Protein AF-A0A535DWA0-F1 (afdb_monomer)

Radius of gyration: 13.92 Å; Cα contacts (8 Å, |Δi|>4): 308; chains: 1; bounding box: 31×26×34 Å

Secondary structure (DSSP, 8-state):
-EEEEEESS-HHHHHHHHH-HHHHTTTS-SEEEE--STT-EEEEE--TTT-EEEEEEEEEETTTEEEEEE-BTT-SSS-TTSEEEEEEEEEETTEEEEEEEEES--GGGHHHHHHHHHHHHHHHHHHHTTS----

Solvent-accessible surface area (backbone atoms only — not comparable to full-atom values): 6802 Å² total; per-residue (Å²): 93,76,49,76,50,78,30,77,26,43,32,61,56,52,39,42,38,75,42,37,36,81,47,24,35,64,40,53,45,71,45,49,51,53,38,78,38,64,75,21,50,34,36,38,32,57,45,92,91,72,42,39,36,33,29,32,23,62,43,62,42,89,46,36,36,44,27,29,31,29,22,35,66,90,37,91,81,45,33,53,55,59,22,36,40,40,37,40,39,40,82,45,92,76,13,17,38,39,39,39,36,44,44,68,67,52,77,94,48,48,64,64,52,49,54,51,47,55,56,38,51,53,12,41,41,27,43,53,58,74,43,73,36,74,134

Sequence (135 aa):
MEKVITIAARPETVFRLLTDPSEYVRWKGKIAQLEPRPGGAFHVDFDDDKGSVDGRFVEVIPSRRVVFTWGWKGSPVVPPGTSTVEIDLEPDGQGTRLRLVHRGLPEGALASHTEGWDYFLSRLTNVAEGRDAGL

Structure (mmCIF, N/CA/C/O backbone):
data_AF-A0A535DWA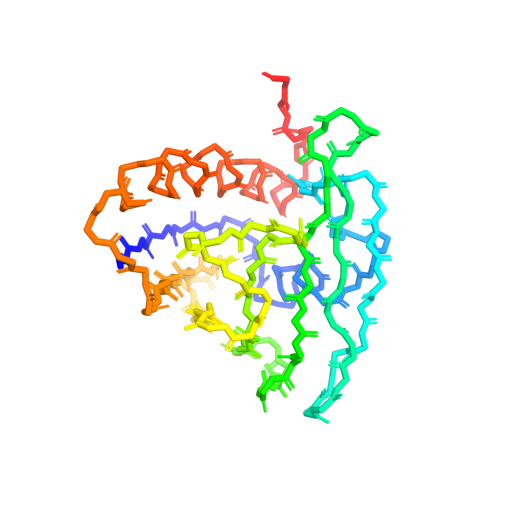0-F1
#
_entry.id   AF-A0A535DWA0-F1
#
loop_
_atom_site.group_PDB
_atom_site.id
_atom_site.type_symbol
_atom_site.label_atom_id
_atom_site.label_alt_id
_atom_site.label_comp_id
_atom_site.label_asym_id
_atom_site.label_entity_id
_atom_site.label_seq_id
_atom_site.pdbx_PDB_ins_code
_atom_site.Cartn_x
_atom_site.Cartn_y
_atom_site.Cartn_z
_atom_site.occupancy
_atom_site.B_iso_or_equiv
_atom_site.auth_seq_id
_atom_site.auth_comp_id
_atom_site.auth_asym_id
_atom_site.auth_atom_id
_atom_site.pdbx_PDB_model_num
ATOM 1 N N . MET A 1 1 ? 5.345 -12.829 -3.353 1.00 95.19 1 MET A N 1
ATOM 2 C CA . MET A 1 1 ? 5.590 -13.002 -1.904 1.00 95.19 1 MET A CA 1
ATOM 3 C C . MET A 1 1 ? 4.316 -12.687 -1.131 1.00 95.19 1 MET A C 1
ATOM 5 O O . MET A 1 1 ? 3.444 -12.032 -1.697 1.00 95.19 1 MET A O 1
ATOM 9 N N . GLU A 1 2 ? 4.187 -13.183 0.101 1.00 97.50 2 GLU A N 1
ATOM 10 C CA . GLU A 1 2 ? 2.995 -13.017 0.947 1.00 97.50 2 GLU A CA 1
ATOM 11 C C . GLU A 1 2 ? 3.389 -12.677 2.392 1.00 97.50 2 GLU A C 1
ATOM 13 O O . GLU A 1 2 ? 4.413 -13.155 2.885 1.00 97.50 2 GLU A O 1
ATOM 18 N N . LYS A 1 3 ? 2.576 -11.846 3.054 1.00 98.25 3 LYS A N 1
ATOM 19 C CA . LYS A 1 3 ? 2.680 -11.485 4.473 1.00 98.25 3 LYS A CA 1
ATOM 20 C C . LYS A 1 3 ? 1.291 -11.472 5.107 1.00 98.25 3 LYS A C 1
ATOM 22 O O . LYS A 1 3 ? 0.325 -11.039 4.484 1.00 98.25 3 LYS A O 1
ATOM 27 N N . VAL A 1 4 ? 1.208 -11.909 6.359 1.00 98.44 4 VAL A N 1
ATOM 28 C CA . VAL A 1 4 ? -0.005 -11.849 7.182 1.00 98.44 4 VAL A CA 1
ATOM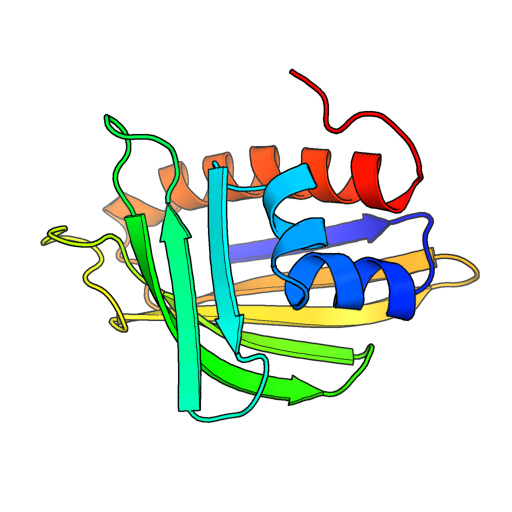 29 C C . VAL A 1 4 ? 0.368 -11.224 8.517 1.00 98.44 4 VAL A C 1
ATOM 31 O O . VAL A 1 4 ? 1.320 -11.679 9.149 1.00 98.44 4 VAL A O 1
ATOM 34 N N . ILE A 1 5 ? -0.378 -10.207 8.940 1.00 98.50 5 ILE A N 1
ATOM 35 C CA . ILE A 1 5 ? -0.226 -9.558 10.246 1.00 98.50 5 ILE A CA 1
ATOM 36 C C . ILE A 1 5 ? -1.596 -9.340 10.895 1.00 98.50 5 ILE A C 1
ATOM 38 O O . ILE A 1 5 ? -2.612 -9.252 10.203 1.00 98.50 5 ILE A O 1
ATOM 42 N N . THR A 1 6 ? -1.611 -9.214 12.218 1.00 98.31 6 THR A N 1
ATOM 43 C CA . THR A 1 6 ? -2.783 -8.773 12.982 1.00 98.31 6 THR A CA 1
ATOM 44 C C . THR A 1 6 ? -2.515 -7.373 13.512 1.00 98.31 6 THR A C 1
ATOM 46 O O . THR A 1 6 ? -1.431 -7.102 14.021 1.00 98.31 6 THR A O 1
ATOM 49 N N . ILE A 1 7 ? -3.501 -6.491 13.379 1.00 98.44 7 ILE A N 1
ATOM 50 C CA . ILE A 1 7 ? -3.437 -5.090 13.794 1.00 98.44 7 ILE A CA 1
ATOM 51 C C . ILE A 1 7 ? -4.564 -4.847 14.795 1.00 98.44 7 ILE A C 1
ATOM 53 O O . ILE A 1 7 ? -5.723 -5.137 14.491 1.00 98.44 7 ILE A O 1
ATOM 57 N N . ALA A 1 8 ? -4.267 -4.273 15.960 1.00 98.25 8 ALA A N 1
ATOM 58 C CA . ALA A 1 8 ? -5.262 -3.917 16.976 1.00 98.25 8 ALA A CA 1
ATOM 59 C C . ALA A 1 8 ? -6.028 -2.623 16.620 1.00 98.25 8 ALA A C 1
ATOM 61 O O . ALA A 1 8 ? -6.126 -1.683 17.406 1.00 98.25 8 ALA A O 1
ATOM 62 N N . ALA A 1 9 ? -6.576 -2.578 15.406 1.00 98.06 9 ALA A N 1
ATOM 63 C CA . ALA A 1 9 ? -7.406 -1.503 14.886 1.00 98.06 9 ALA A CA 1
ATOM 64 C C . ALA A 1 9 ? -8.507 -2.077 13.992 1.00 98.06 9 ALA A C 1
ATOM 66 O O . ALA A 1 9 ? -8.327 -3.121 13.364 1.00 98.06 9 ALA A O 1
ATOM 67 N N . ARG A 1 10 ? -9.640 -1.377 13.902 1.00 98.31 10 ARG A N 1
ATOM 68 C CA . ARG A 1 10 ? -10.764 -1.799 13.054 1.00 98.31 10 ARG A CA 1
ATOM 69 C C . ARG A 1 10 ? -10.407 -1.734 11.559 1.00 98.31 10 ARG A C 1
ATOM 71 O O . ARG A 1 10 ? -9.629 -0.848 11.181 1.00 98.31 10 ARG A O 1
ATOM 78 N N . PRO A 1 11 ? -11.024 -2.567 10.699 1.00 98.62 11 PRO A N 1
ATOM 79 C CA . PRO A 1 11 ? -10.735 -2.578 9.265 1.00 98.62 11 PRO A CA 1
ATOM 80 C C . PRO A 1 11 ? -10.929 -1.220 8.590 1.00 98.62 11 PRO A C 1
ATOM 82 O O . PRO A 1 11 ? -10.172 -0.879 7.688 1.00 98.62 11 PRO A O 1
ATOM 85 N N . GLU A 1 12 ? -11.873 -0.398 9.059 1.00 98.50 12 GLU A N 1
ATOM 86 C CA . GLU A 1 12 ? -12.094 0.967 8.559 1.00 98.50 12 GLU A CA 1
ATOM 87 C C . GLU A 1 12 ? -10.859 1.859 8.755 1.00 98.50 12 GLU A C 1
ATOM 89 O O . GLU A 1 12 ? -10.513 2.648 7.875 1.00 98.50 12 GLU A O 1
ATOM 94 N N . THR A 1 13 ? -10.186 1.738 9.906 1.00 98.50 13 THR A N 1
ATOM 95 C CA . THR A 1 13 ? -8.973 2.506 10.218 1.00 98.50 13 THR A CA 1
ATOM 96 C C . THR A 1 13 ? -7.831 2.078 9.304 1.00 98.50 13 THR A C 1
ATOM 98 O O . THR A 1 13 ? -7.173 2.924 8.700 1.00 98.50 13 THR A O 1
ATOM 101 N N . VAL A 1 14 ? -7.620 0.765 9.170 1.00 98.69 14 VAL A N 1
ATOM 102 C CA . VAL A 1 14 ? -6.560 0.208 8.320 1.00 98.69 14 VAL A CA 1
ATOM 103 C C . VAL A 1 14 ? -6.815 0.550 6.854 1.00 98.69 14 VAL A C 1
ATOM 105 O O . VAL A 1 14 ? -5.911 1.003 6.163 1.00 98.69 14 VAL A O 1
ATOM 108 N N . PHE A 1 15 ? -8.056 0.423 6.386 1.00 98.81 15 PHE A N 1
ATOM 109 C CA . PHE A 1 15 ? -8.442 0.782 5.026 1.00 98.81 15 PHE A CA 1
ATOM 110 C C . PHE A 1 15 ? -8.160 2.253 4.724 1.00 98.81 15 PHE A C 1
ATOM 112 O O . PHE A 1 15 ? -7.553 2.553 3.700 1.00 98.81 15 PHE A O 1
ATOM 119 N N . ARG A 1 16 ? -8.510 3.168 5.639 1.00 98.56 16 ARG A N 1
ATOM 120 C CA . ARG A 1 16 ? -8.229 4.597 5.459 1.00 98.56 16 ARG A CA 1
ATOM 121 C C . ARG A 1 16 ? -6.731 4.872 5.299 1.00 98.56 16 ARG A C 1
ATOM 123 O O . ARG A 1 16 ? -6.361 5.631 4.411 1.00 98.56 16 ARG A O 1
ATOM 130 N N . LEU A 1 17 ? -5.875 4.199 6.072 1.00 98.62 17 LEU A N 1
ATOM 131 C CA . LEU A 1 17 ? -4.412 4.289 5.940 1.00 98.62 17 LEU A CA 1
ATOM 132 C C . LEU A 1 17 ? -3.885 3.779 4.589 1.00 98.62 17 LEU A C 1
ATOM 134 O O . LEU A 1 17 ? -2.791 4.160 4.182 1.00 98.62 17 LEU A O 1
ATOM 138 N N . LEU A 1 18 ? -4.636 2.929 3.886 1.00 98.62 18 LEU A N 1
ATOM 139 C CA . LEU A 1 18 ? -4.264 2.402 2.570 1.00 98.62 18 LEU A CA 1
ATOM 140 C C . LEU A 1 18 ? -4.779 3.262 1.405 1.00 98.62 18 LEU A C 1
ATOM 142 O O . LEU A 1 18 ? -4.234 3.165 0.306 1.00 98.62 18 LEU A O 1
ATOM 146 N N . THR A 1 19 ? -5.824 4.069 1.612 1.00 98.62 19 THR A N 1
ATOM 147 C CA . THR A 1 19 ? -6.549 4.741 0.518 1.00 98.62 19 THR A CA 1
ATOM 148 C C . THR A 1 19 ? -6.573 6.262 0.592 1.00 98.62 19 THR A C 1
ATOM 150 O O . THR A 1 19 ? -6.752 6.903 -0.441 1.00 98.62 19 THR A O 1
ATOM 153 N N . ASP A 1 20 ? -6.436 6.849 1.783 1.00 98.50 20 ASP A N 1
ATOM 154 C CA . ASP A 1 20 ? -6.406 8.301 1.960 1.00 98.50 20 ASP A CA 1
ATOM 155 C C . ASP A 1 20 ? -4.956 8.811 1.857 1.00 98.50 20 ASP A C 1
ATOM 157 O O . ASP A 1 20 ? -4.102 8.352 2.619 1.00 98.50 20 ASP A O 1
ATOM 161 N N . PRO A 1 21 ? -4.648 9.757 0.948 1.00 98.06 21 PRO A N 1
ATOM 162 C CA . PRO A 1 21 ? -3.289 10.262 0.767 1.00 98.06 21 PRO A CA 1
ATOM 163 C C . PRO A 1 21 ? -2.650 10.835 2.036 1.00 98.06 21 PRO A C 1
ATOM 165 O O . PRO A 1 21 ? -1.465 10.610 2.276 1.00 98.06 21 PRO A O 1
ATOM 168 N N . SER A 1 22 ? -3.420 11.562 2.851 1.00 97.31 22 SER A N 1
ATOM 169 C CA . SER A 1 22 ? -2.924 12.209 4.072 1.00 97.31 22 SER A CA 1
ATOM 170 C C . SER A 1 22 ? -2.632 11.203 5.185 1.00 97.31 22 SER A C 1
ATOM 172 O O . SER A 1 22 ? -1.730 11.404 5.995 1.00 97.31 22 SER A O 1
ATOM 174 N N . GLU A 1 23 ? -3.355 10.087 5.190 1.00 98.06 23 GLU A N 1
ATOM 175 C CA . GLU A 1 23 ? -3.169 9.000 6.147 1.00 98.06 23 GLU A CA 1
ATOM 176 C C . GLU A 1 23 ? -2.060 8.043 5.690 1.00 98.06 23 GLU A C 1
ATOM 178 O O . GLU A 1 23 ? -1.266 7.569 6.503 1.00 98.06 23 GLU A O 1
ATOM 183 N N . TYR A 1 24 ? -1.942 7.807 4.383 1.00 98.31 24 TYR A N 1
ATOM 184 C CA . TYR A 1 24 ? -0.955 6.903 3.802 1.00 98.31 24 TYR A CA 1
ATOM 185 C C . TYR A 1 24 ? 0.489 7.351 4.074 1.00 98.31 24 TYR A C 1
ATOM 187 O O . TYR A 1 24 ? 1.327 6.557 4.514 1.00 98.31 24 TYR A O 1
ATOM 195 N N . VAL A 1 25 ? 0.778 8.647 3.903 1.00 97.06 25 VAL A N 1
ATOM 196 C CA . VAL A 1 25 ? 2.125 9.206 4.139 1.00 97.06 25 VAL A CA 1
ATOM 197 C C . VAL A 1 25 ? 2.581 9.109 5.598 1.00 97.06 25 VAL A C 1
ATOM 199 O O . VAL A 1 25 ? 3.764 9.260 5.887 1.00 97.06 25 VAL A O 1
ATOM 202 N N . ARG A 1 26 ? 1.678 8.802 6.541 1.00 96.50 26 ARG A N 1
ATOM 203 C CA . ARG A 1 26 ? 2.039 8.598 7.953 1.00 96.50 26 ARG A CA 1
ATOM 204 C C . ARG A 1 26 ? 2.880 7.341 8.165 1.00 96.50 26 ARG A C 1
ATOM 206 O O . ARG A 1 26 ? 3.630 7.272 9.137 1.00 96.50 26 ARG A O 1
ATOM 213 N N . TRP A 1 27 ? 2.762 6.345 7.286 1.00 96.25 27 TRP A N 1
ATOM 214 C CA . TRP A 1 27 ? 3.472 5.070 7.423 1.00 96.25 27 TRP A CA 1
ATOM 215 C C . TRP A 1 27 ? 4.341 4.718 6.214 1.00 96.25 27 TRP A C 1
ATOM 217 O O . TRP A 1 27 ? 5.281 3.940 6.380 1.00 96.25 27 TRP A O 1
ATOM 227 N N . LYS A 1 28 ? 4.079 5.277 5.022 1.00 94.69 28 LYS A N 1
ATOM 228 C CA . LYS A 1 28 ? 4.836 4.955 3.806 1.00 94.69 28 LYS A CA 1
ATOM 229 C C . LYS A 1 28 ? 4.891 6.108 2.806 1.00 94.69 28 LYS A C 1
ATOM 231 O O . LYS A 1 28 ? 3.869 6.646 2.397 1.00 94.69 28 LYS A O 1
ATOM 236 N N . GLY A 1 29 ? 6.100 6.387 2.322 1.00 93.81 29 GLY A N 1
ATOM 237 C CA . GLY A 1 29 ? 6.359 7.491 1.399 1.00 93.81 29 GLY A CA 1
ATOM 238 C C . GLY A 1 29 ? 6.301 8.862 2.076 1.00 93.81 29 GLY A C 1
ATOM 239 O O . GLY A 1 29 ? 5.972 8.984 3.252 1.00 93.81 29 GLY A O 1
ATOM 240 N N . LYS A 1 30 ? 6.659 9.889 1.312 1.00 94.81 30 LYS A N 1
ATOM 241 C CA . LYS A 1 30 ? 6.661 11.305 1.692 1.00 94.81 30 LYS A CA 1
ATOM 242 C C . LYS A 1 30 ? 5.490 12.050 1.056 1.00 94.81 30 LYS A C 1
ATOM 244 O O . LYS A 1 30 ? 4.893 12.918 1.684 1.00 94.81 30 LYS A O 1
ATOM 249 N N . ILE A 1 31 ? 5.156 11.694 -0.184 1.00 95.44 31 ILE A N 1
ATOM 250 C CA . ILE A 1 31 ? 4.029 12.244 -0.941 1.00 95.44 31 ILE A CA 1
ATOM 251 C C . ILE A 1 31 ? 3.225 11.073 -1.491 1.00 95.44 31 ILE A C 1
ATOM 253 O O . ILE A 1 31 ? 3.794 10.118 -2.016 1.00 95.44 31 ILE A O 1
ATOM 257 N N . ALA A 1 32 ? 1.902 11.158 -1.393 1.00 97.75 32 ALA A N 1
ATOM 258 C CA . ALA A 1 32 ? 0.992 10.203 -2.003 1.00 97.75 32 ALA A CA 1
ATOM 259 C C . ALA A 1 32 ? -0.049 10.945 -2.849 1.00 97.75 32 ALA A C 1
ATOM 261 O O . ALA A 1 32 ? -0.608 11.954 -2.420 1.00 97.75 32 ALA A O 1
ATOM 262 N N . GLN A 1 33 ? -0.318 10.435 -4.047 1.00 98.06 33 GLN A N 1
ATOM 263 C CA . GLN A 1 33 ? -1.453 10.832 -4.875 1.00 98.06 33 GLN A CA 1
ATOM 264 C C . GLN A 1 33 ? -2.253 9.564 -5.164 1.00 98.06 33 GLN A C 1
ATOM 266 O O . GLN A 1 33 ? -1.835 8.717 -5.957 1.00 98.06 33 GLN A O 1
ATOM 271 N N . LEU A 1 34 ? -3.365 9.405 -4.446 1.00 98.62 34 LEU A N 1
ATOM 272 C CA . LEU A 1 34 ? -4.180 8.194 -4.460 1.00 98.62 34 LEU A CA 1
ATOM 273 C C . LEU A 1 34 ? -5.605 8.540 -4.886 1.00 98.62 34 LEU A C 1
ATOM 275 O O . LEU A 1 34 ? -6.253 9.390 -4.279 1.00 98.62 34 LEU A O 1
ATOM 279 N N . GLU A 1 35 ? -6.106 7.845 -5.902 1.00 98.69 35 GLU A N 1
ATOM 280 C CA . GLU A 1 35 ? -7.512 7.881 -6.301 1.00 98.69 35 GLU A CA 1
ATOM 281 C C . GLU A 1 35 ? -8.126 6.489 -6.077 1.00 98.69 35 GLU A C 1
ATOM 283 O O . GLU A 1 35 ? -8.090 5.661 -6.990 1.00 98.69 35 GLU A O 1
ATOM 288 N N . PRO A 1 36 ? -8.675 6.187 -4.885 1.00 97.94 36 PRO A N 1
ATOM 289 C CA . PRO A 1 36 ? -9.071 4.833 -4.493 1.00 97.94 36 PRO A CA 1
ATOM 290 C C . PRO A 1 36 ? -10.386 4.387 -5.155 1.00 97.94 36 PRO A C 1
ATOM 292 O O . PRO A 1 36 ? -11.431 4.244 -4.525 1.00 97.94 36 PRO A O 1
ATOM 295 N N . ARG A 1 37 ? -10.319 4.157 -6.464 1.00 98.31 37 ARG A N 1
ATOM 296 C CA . ARG A 1 37 ? -11.373 3.632 -7.338 1.00 98.31 37 ARG A CA 1
ATOM 297 C C . ARG A 1 37 ? -10.716 2.869 -8.495 1.00 98.31 37 ARG A C 1
ATOM 299 O O . ARG A 1 37 ? -9.609 3.239 -8.885 1.00 98.31 37 ARG A O 1
ATOM 306 N N . PRO A 1 38 ? -11.365 1.859 -9.096 1.00 98.56 38 PRO A N 1
ATOM 307 C CA . PRO A 1 38 ? -10.813 1.171 -10.263 1.00 98.56 38 PRO A CA 1
ATOM 308 C C . PRO A 1 38 ? -10.371 2.143 -11.373 1.00 98.56 38 PRO A C 1
ATOM 310 O O . PRO A 1 38 ? -11.109 3.055 -11.750 1.00 98.56 38 PRO A O 1
ATOM 313 N N . GLY A 1 39 ? -9.142 1.970 -11.865 1.00 98.38 39 GLY A N 1
ATOM 314 C CA . GLY A 1 39 ? -8.484 2.831 -12.857 1.00 98.38 39 GLY A CA 1
ATOM 315 C C . GLY A 1 39 ? -7.868 4.127 -12.304 1.00 98.38 39 GLY A C 1
ATOM 316 O O . GLY A 1 39 ? -7.160 4.830 -13.035 1.00 98.38 39 GLY A O 1
ATOM 317 N N . GLY A 1 40 ? -8.106 4.447 -11.031 1.00 98.50 40 GLY A N 1
ATOM 318 C CA . GLY A 1 40 ? -7.548 5.619 -10.363 1.00 98.50 40 GLY A CA 1
ATOM 319 C C . GLY A 1 40 ? -6.029 5.541 -10.193 1.00 98.50 40 GLY A C 1
ATOM 320 O O . GLY A 1 40 ? -5.441 4.456 -10.180 1.00 98.50 40 GLY A O 1
ATOM 321 N N . ALA A 1 41 ? -5.380 6.701 -10.109 1.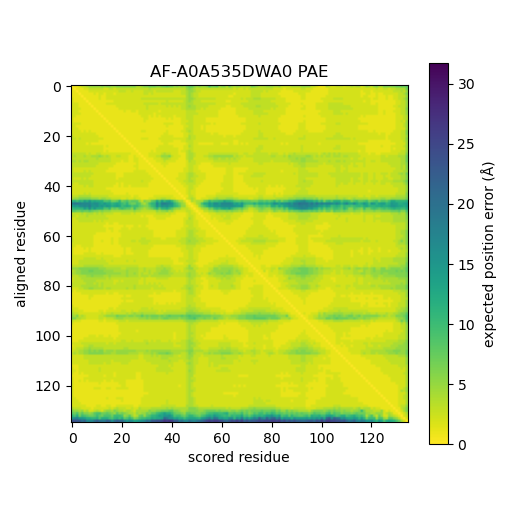00 98.44 41 ALA A N 1
ATOM 322 C CA . ALA A 1 41 ? -3.936 6.801 -9.922 1.00 98.44 41 ALA A CA 1
ATOM 323 C C . ALA A 1 41 ? -3.479 6.234 -8.565 1.00 98.44 41 ALA A C 1
ATOM 325 O O . ALA A 1 41 ? -4.098 6.494 -7.532 1.00 98.44 41 ALA A O 1
ATOM 326 N N . PHE A 1 42 ? -2.370 5.491 -8.584 1.00 98.69 42 PHE A N 1
ATOM 327 C CA . PHE A 1 42 ? -1.584 5.144 -7.403 1.00 98.69 42 PHE A CA 1
ATOM 328 C C . PHE A 1 42 ? -0.165 5.670 -7.618 1.00 98.69 42 PHE A C 1
ATOM 330 O O . PHE A 1 42 ? 0.574 5.128 -8.438 1.00 98.69 42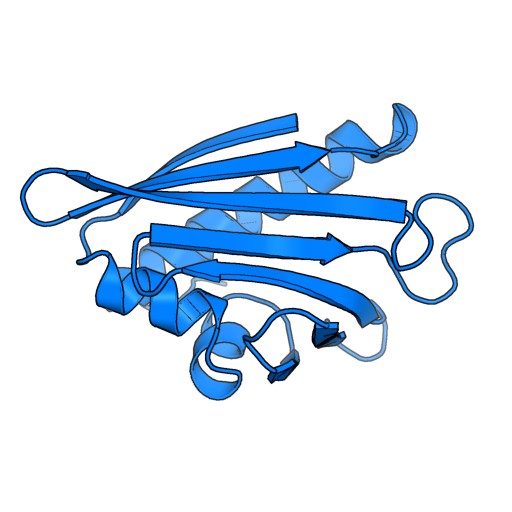 PHE A O 1
ATOM 337 N N . HIS A 1 43 ? 0.205 6.731 -6.911 1.00 98.31 43 HIS A N 1
ATOM 338 C CA . HIS A 1 43 ? 1.545 7.308 -6.967 1.00 98.31 43 HIS A CA 1
ATOM 339 C C . HIS A 1 43 ? 2.051 7.584 -5.555 1.00 98.31 43 HIS A C 1
ATOM 341 O O . HIS A 1 43 ? 1.342 8.187 -4.745 1.00 98.31 43 HIS A O 1
ATOM 347 N N . VAL A 1 44 ? 3.273 7.140 -5.260 1.00 97.94 44 VAL A N 1
ATOM 348 C CA . VAL A 1 44 ? 3.929 7.379 -3.970 1.00 97.94 44 VAL A CA 1
ATOM 349 C C . VAL A 1 44 ? 5.389 7.739 -4.199 1.00 97.94 44 VAL A C 1
ATOM 351 O O . VAL A 1 44 ? 6.139 6.960 -4.785 1.00 97.94 44 VAL A O 1
ATOM 354 N N . ASP A 1 45 ? 5.795 8.891 -3.686 1.00 96.00 45 ASP A N 1
ATOM 355 C CA . ASP A 1 45 ? 7.179 9.356 -3.670 1.00 96.00 45 ASP A CA 1
ATOM 356 C C . ASP A 1 45 ? 7.837 8.990 -2.331 1.00 96.00 45 ASP A C 1
ATOM 358 O O . ASP A 1 45 ? 7.229 9.190 -1.276 1.00 96.00 45 ASP A O 1
ATOM 362 N N . PHE A 1 46 ? 9.047 8.427 -2.353 1.00 89.81 46 PHE A N 1
ATOM 363 C CA . PHE A 1 46 ? 9.778 7.981 -1.162 1.00 89.81 46 PHE A CA 1
ATOM 364 C C . PHE A 1 46 ? 10.887 8.926 -0.699 1.00 89.81 46 PHE A C 1
ATOM 366 O O . PHE A 1 46 ? 11.602 8.534 0.227 1.00 89.81 46 PHE A O 1
ATOM 373 N N . ASP A 1 47 ? 10.958 10.135 -1.268 1.00 81.31 47 ASP A N 1
ATOM 374 C CA . ASP A 1 47 ? 12.001 11.169 -1.152 1.00 81.31 47 ASP A CA 1
ATOM 375 C C . ASP A 1 47 ? 12.900 11.233 -2.400 1.00 81.31 47 ASP A C 1
ATOM 377 O O . ASP A 1 47 ? 13.059 10.232 -3.108 1.00 81.31 47 ASP A O 1
ATOM 381 N N . ASP A 1 48 ? 13.491 12.409 -2.649 1.00 69.12 48 ASP A N 1
ATOM 382 C CA . ASP A 1 48 ? 14.106 12.781 -3.938 1.00 69.12 48 ASP A CA 1
ATOM 383 C C . ASP A 1 48 ? 15.164 11.765 -4.418 1.00 69.12 48 ASP A C 1
ATOM 385 O O . ASP A 1 48 ? 15.256 11.467 -5.609 1.00 69.12 48 ASP A O 1
ATOM 389 N N . ASP A 1 49 ? 15.903 11.159 -3.483 1.00 76.50 49 ASP A N 1
ATOM 390 C CA . ASP A 1 49 ? 16.969 10.192 -3.775 1.00 76.50 49 ASP A CA 1
ATOM 391 C C . ASP A 1 49 ? 16.477 8.741 -3.939 1.00 76.50 49 ASP A C 1
ATOM 393 O O . ASP A 1 49 ? 17.183 7.899 -4.498 1.00 76.50 49 ASP A O 1
ATOM 397 N N . LYS A 1 50 ? 15.281 8.410 -3.434 1.00 80.19 50 LYS A N 1
ATOM 398 C CA . LYS A 1 50 ? 14.721 7.043 -3.468 1.00 80.19 50 LYS A CA 1
ATOM 399 C C . LYS A 1 50 ? 13.778 6.824 -4.646 1.00 80.19 50 LYS A C 1
ATOM 401 O O . LYS A 1 50 ? 13.521 5.678 -5.020 1.00 80.19 50 LYS A O 1
ATOM 406 N N . GLY A 1 51 ? 13.287 7.911 -5.235 1.00 91.81 51 GLY A N 1
ATOM 407 C CA . GLY A 1 51 ? 12.375 7.892 -6.365 1.00 91.81 51 GLY A CA 1
ATOM 408 C C . GLY A 1 51 ? 10.932 7.575 -5.975 1.00 91.81 51 GLY A C 1
ATOM 409 O O . GLY A 1 51 ? 10.548 7.531 -4.805 1.00 91.81 51 GLY A O 1
ATOM 410 N N . SER A 1 52 ? 10.111 7.348 -6.997 1.00 96.31 52 SER A N 1
ATOM 411 C CA . SER A 1 52 ? 8.672 7.134 -6.857 1.00 96.31 52 SER A CA 1
ATOM 412 C C . SER A 1 52 ? 8.227 5.797 -7.428 1.00 96.31 52 SER A C 1
ATOM 414 O O . SER A 1 52 ? 8.864 5.211 -8.310 1.00 96.31 52 SER A O 1
ATOM 416 N N . VAL A 1 53 ? 7.098 5.323 -6.915 1.00 97.00 53 VAL A N 1
ATOM 417 C CA . VAL A 1 53 ? 6.370 4.180 -7.457 1.00 97.00 53 VAL A CA 1
ATOM 418 C C . VAL A 1 53 ? 5.093 4.657 -8.120 1.00 97.00 53 VAL A C 1
ATOM 420 O O . VAL A 1 53 ? 4.407 5.537 -7.599 1.00 97.00 53 VAL A O 1
ATOM 423 N N . ASP A 1 54 ? 4.775 4.033 -9.246 1.00 98.06 54 ASP A N 1
ATOM 424 C CA . ASP A 1 54 ? 3.617 4.352 -10.069 1.00 98.06 54 ASP A CA 1
ATOM 425 C C . ASP A 1 54 ? 2.777 3.097 -10.315 1.00 98.06 54 ASP A C 1
ATOM 427 O O . ASP A 1 54 ? 3.283 1.977 -10.459 1.00 98.06 54 ASP A O 1
ATOM 431 N N . GLY A 1 55 ? 1.467 3.300 -10.392 1.00 98.38 55 GLY A N 1
ATOM 432 C CA . GLY A 1 55 ? 0.499 2.238 -10.571 1.00 98.38 55 GLY A CA 1
ATOM 433 C C . GLY A 1 55 ? -0.922 2.743 -10.773 1.00 98.38 55 GLY A C 1
ATOM 434 O O . GLY A 1 55 ? -1.190 3.939 -10.934 1.00 98.38 55 GLY A O 1
ATOM 435 N N . ARG A 1 56 ? -1.858 1.797 -10.775 1.00 98.75 56 ARG A N 1
ATOM 436 C CA . ARG A 1 56 ? -3.296 2.049 -10.872 1.00 98.75 56 ARG A CA 1
ATOM 437 C C . ARG A 1 56 ? -4.042 1.171 -9.889 1.00 98.75 56 ARG A C 1
ATOM 439 O O . ARG A 1 56 ? -3.756 -0.022 -9.799 1.00 98.75 56 ARG A O 1
ATOM 446 N N . PHE A 1 57 ? -5.030 1.740 -9.209 1.00 98.81 57 PHE A N 1
ATOM 447 C CA . PHE A 1 57 ? -5.995 0.949 -8.457 1.00 98.81 57 PHE A CA 1
ATOM 448 C C . PHE A 1 57 ? -6.761 0.035 -9.417 1.00 98.81 57 PHE A C 1
ATOM 450 O O . PHE A 1 57 ? -7.263 0.471 -10.453 1.00 98.81 57 PHE A O 1
ATOM 457 N N . VAL A 1 58 ? -6.835 -1.243 -9.072 1.00 98.81 58 VAL A N 1
ATOM 458 C CA . VAL A 1 58 ? -7.537 -2.283 -9.830 1.00 98.81 58 VAL A CA 1
ATOM 459 C C . VAL A 1 58 ? -8.881 -2.572 -9.172 1.00 98.81 58 VAL A C 1
ATOM 461 O O . VAL A 1 58 ? -9.908 -2.600 -9.841 1.00 98.81 58 VAL A O 1
ATOM 464 N N . GLU A 1 59 ? -8.883 -2.723 -7.849 1.00 98.69 59 GLU A N 1
ATOM 465 C CA . GLU A 1 59 ? -10.061 -3.063 -7.057 1.00 98.69 59 GLU A CA 1
ATOM 466 C C . GLU A 1 59 ? -9.997 -2.330 -5.716 1.00 98.69 59 GLU A C 1
ATOM 468 O O . GLU A 1 59 ? -8.948 -2.290 -5.071 1.00 98.69 59 GLU A O 1
ATOM 473 N N . VAL A 1 60 ? -11.117 -1.741 -5.297 1.00 98.62 60 VAL A N 1
ATOM 474 C CA . VAL A 1 60 ? -11.241 -1.060 -4.005 1.00 98.62 60 VAL A CA 1
ATOM 475 C C . VAL A 1 60 ? -12.604 -1.400 -3.416 1.00 98.62 60 VAL A C 1
ATOM 477 O O . VAL A 1 60 ? -13.631 -0.927 -3.899 1.00 98.62 60 VAL A O 1
ATOM 480 N N . ILE A 1 61 ? -12.609 -2.229 -2.374 1.00 98.75 61 ILE A N 1
ATOM 481 C CA . ILE A 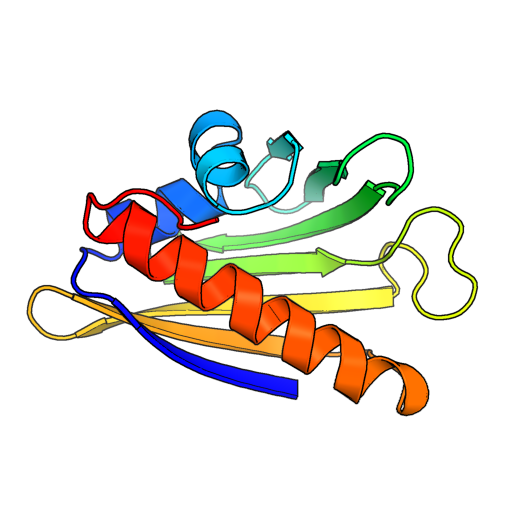1 61 ? -13.801 -2.587 -1.606 1.00 98.75 61 ILE A CA 1
ATOM 482 C C . ILE A 1 61 ? -13.641 -1.991 -0.203 1.00 98.75 61 ILE A C 1
ATOM 484 O O . ILE A 1 61 ? -12.746 -2.430 0.531 1.00 98.75 61 ILE A O 1
ATOM 488 N N . PRO A 1 62 ? -14.497 -1.026 0.189 1.00 98.38 62 PRO A N 1
ATOM 489 C CA . PRO A 1 62 ? -14.425 -0.371 1.491 1.00 98.38 62 PRO A CA 1
ATOM 490 C C . PRO A 1 62 ? -14.250 -1.355 2.650 1.00 98.38 62 PRO A C 1
ATOM 492 O O . PRO A 1 62 ? -14.990 -2.335 2.755 1.00 98.38 62 PRO A O 1
ATOM 495 N N . SER A 1 63 ? -13.251 -1.091 3.496 1.00 98.12 63 SER A N 1
ATOM 496 C CA . SER A 1 63 ? -12.910 -1.876 4.694 1.00 98.12 63 SER A CA 1
ATOM 497 C C . SER A 1 63 ? -12.599 -3.361 4.463 1.00 98.12 63 SER A C 1
ATOM 499 O O . SER A 1 63 ? -12.566 -4.121 5.427 1.00 98.12 63 SER A O 1
ATOM 501 N N . ARG A 1 64 ? -12.392 -3.804 3.213 1.00 98.56 64 ARG A N 1
ATOM 502 C CA . ARG A 1 64 ? -12.209 -5.232 2.893 1.00 98.56 64 ARG A CA 1
ATOM 503 C C . ARG A 1 64 ? -11.044 -5.525 1.967 1.00 98.56 64 ARG A C 1
ATOM 505 O O . ARG A 1 64 ? -10.328 -6.487 2.211 1.00 98.56 64 ARG A O 1
ATOM 512 N N . ARG A 1 65 ? -10.871 -4.757 0.889 1.00 98.75 65 ARG A N 1
ATOM 513 C CA . ARG A 1 65 ? -9.882 -5.104 -0.140 1.00 98.75 65 ARG A CA 1
ATOM 514 C C . ARG A 1 65 ? -9.356 -3.886 -0.879 1.00 98.75 65 ARG A C 1
ATOM 516 O O . ARG A 1 65 ? -10.124 -3.007 -1.264 1.00 98.75 65 ARG A O 1
ATOM 523 N N . VAL A 1 66 ? -8.048 -3.868 -1.108 1.00 98.88 66 VAL A N 1
ATOM 524 C CA . VAL A 1 66 ? -7.361 -2.873 -1.935 1.00 98.88 66 VAL A CA 1
ATOM 525 C C . VAL A 1 66 ? -6.377 -3.599 -2.846 1.00 98.88 66 VAL A C 1
ATOM 527 O O . VAL A 1 66 ? -5.493 -4.310 -2.372 1.00 98.88 66 VAL A O 1
ATOM 530 N N . VAL A 1 67 ? -6.520 -3.414 -4.155 1.00 98.88 67 VAL A N 1
ATOM 531 C CA . VAL A 1 67 ? -5.615 -3.969 -5.167 1.00 98.88 67 VAL A CA 1
ATOM 532 C C . VAL A 1 67 ? -5.119 -2.846 -6.059 1.00 98.88 67 VAL A C 1
ATOM 534 O O . VAL A 1 67 ? -5.918 -2.061 -6.572 1.00 98.88 67 VAL A O 1
ATOM 537 N N . PHE A 1 68 ? -3.812 -2.788 -6.287 1.00 98.88 68 PHE A N 1
ATOM 538 C CA . PHE A 1 68 ? -3.204 -1.849 -7.224 1.00 98.88 68 PHE A CA 1
ATOM 539 C C . PHE A 1 68 ? -2.016 -2.476 -7.944 1.00 98.88 68 PHE A C 1
ATOM 541 O O . PHE A 1 68 ? -1.301 -3.324 -7.402 1.00 98.88 68 PHE A O 1
ATOM 5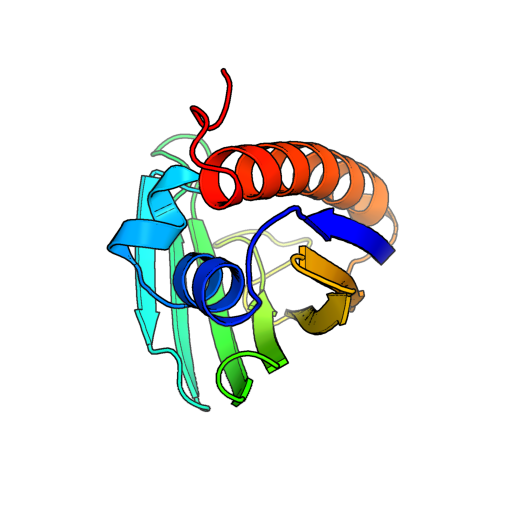48 N N . THR A 1 69 ? -1.798 -2.046 -9.182 1.00 98.75 69 THR A N 1
ATOM 549 C CA . THR A 1 69 ? -0.541 -2.325 -9.871 1.00 98.75 69 THR A CA 1
ATOM 550 C C . THR A 1 69 ? 0.580 -1.482 -9.280 1.00 98.75 69 THR A C 1
ATOM 552 O O . THR A 1 69 ? 0.332 -0.452 -8.653 1.00 98.75 69 THR A O 1
ATOM 555 N N . TRP A 1 70 ? 1.818 -1.932 -9.444 1.00 98.31 70 TRP A N 1
ATOM 556 C CA . TRP A 1 70 ? 2.958 -1.330 -8.771 1.00 98.31 70 TRP A CA 1
ATOM 557 C C . TRP A 1 70 ? 4.228 -1.441 -9.621 1.00 98.31 70 TRP A C 1
ATOM 559 O O . TRP A 1 70 ? 4.334 -2.294 -10.504 1.00 98.31 70 TRP A O 1
ATOM 569 N N . GLY A 1 71 ? 5.179 -0.545 -9.375 1.00 97.38 71 GLY A N 1
ATOM 570 C CA . GLY A 1 71 ? 6.524 -0.583 -9.938 1.00 97.38 71 GLY A CA 1
ATOM 571 C C . GLY A 1 71 ? 7.264 0.727 -9.703 1.00 97.38 71 GLY A C 1
ATOM 572 O O . GLY A 1 71 ? 6.645 1.766 -9.482 1.00 97.38 71 GLY A O 1
ATOM 573 N N . TRP A 1 72 ? 8.592 0.677 -9.745 1.00 96.19 72 TRP A N 1
ATOM 574 C CA . TRP A 1 72 ? 9.451 1.846 -9.561 1.00 96.19 72 TRP A CA 1
ATOM 575 C C . TRP A 1 72 ? 9.592 2.616 -10.869 1.00 96.19 72 TRP A C 1
ATOM 577 O O . TRP A 1 72 ? 9.967 2.045 -11.898 1.00 96.19 72 TRP A O 1
ATOM 587 N N . LYS A 1 73 ? 9.356 3.926 -10.836 1.00 94.62 73 LYS A N 1
ATOM 588 C CA . LYS A 1 73 ? 9.547 4.796 -11.996 1.00 94.62 73 LYS A CA 1
ATOM 589 C C . LYS A 1 73 ? 10.999 4.722 -12.482 1.00 94.62 73 LYS A C 1
ATOM 591 O O . LYS A 1 73 ? 11.932 4.914 -11.711 1.00 94.62 73 LYS A O 1
ATOM 596 N N . GLY A 1 74 ? 11.190 4.422 -13.768 1.00 91.88 74 GLY A N 1
ATOM 597 C CA . GLY A 1 74 ? 12.517 4.289 -14.386 1.00 91.88 74 GLY A CA 1
ATOM 598 C C . GLY A 1 74 ? 13.257 2.978 -14.090 1.00 91.88 74 GLY A C 1
ATOM 599 O O . GLY A 1 74 ? 14.349 2.780 -14.616 1.00 91.88 74 GLY A O 1
ATOM 600 N N . SER A 1 75 ? 12.687 2.063 -13.297 1.00 93.00 75 SER A N 1
ATOM 601 C CA . SER A 1 75 ? 13.312 0.763 -13.044 1.00 93.00 75 SER A CA 1
ATOM 602 C C . SER A 1 75 ? 13.158 -0.172 -14.246 1.00 93.00 75 SER A C 1
ATOM 604 O O . SER A 1 75 ? 12.030 -0.401 -14.684 1.00 93.00 75 SER A O 1
ATOM 606 N N . PRO A 1 76 ? 14.249 -0.778 -14.749 1.00 92.88 76 PRO A N 1
ATOM 607 C CA . PRO A 1 76 ? 14.167 -1.829 -15.760 1.00 92.88 76 PRO A CA 1
ATOM 608 C C . PRO A 1 76 ? 13.780 -3.194 -15.167 1.00 92.88 76 PRO A C 1
ATOM 610 O O . PRO A 1 76 ? 13.440 -4.103 -15.917 1.00 92.88 76 PRO A O 1
ATOM 613 N N . VAL A 1 77 ? 13.847 -3.360 -13.839 1.00 93.25 77 VAL A N 1
ATOM 614 C CA . VAL A 1 77 ? 13.612 -4.648 -13.159 1.00 93.25 77 VAL A CA 1
ATOM 615 C C . VAL A 1 77 ? 12.144 -4.819 -12.779 1.00 93.25 77 VAL A C 1
ATOM 617 O O . VAL A 1 77 ? 11.571 -5.879 -13.006 1.00 93.25 77 VAL A O 1
ATOM 620 N N . VAL A 1 78 ? 11.532 -3.776 -12.211 1.00 94.94 78 VAL A N 1
ATOM 621 C CA . VAL A 1 78 ? 10.097 -3.754 -11.880 1.00 94.94 78 VAL A CA 1
ATOM 622 C C . VAL A 1 78 ? 9.503 -2.422 -12.350 1.00 94.94 78 VAL A C 1
ATOM 624 O O . VAL A 1 78 ? 9.309 -1.518 -11.530 1.00 94.94 78 VAL A O 1
ATOM 627 N N . PRO A 1 79 ? 9.268 -2.255 -13.667 1.00 96.81 79 PRO A N 1
ATOM 628 C CA . PRO A 1 79 ? 8.648 -1.047 -14.204 1.00 96.81 79 PRO A CA 1
ATOM 629 C C . PRO A 1 79 ? 7.220 -0.846 -13.666 1.00 96.81 79 PRO A C 1
ATOM 631 O O . PRO A 1 79 ? 6.556 -1.831 -13.318 1.00 96.81 79 PRO A O 1
ATOM 634 N N . PRO A 1 80 ? 6.694 0.393 -13.641 1.00 97.44 80 PRO A N 1
ATOM 635 C CA . PRO A 1 80 ? 5.321 0.668 -13.223 1.00 97.44 80 PRO A CA 1
ATOM 636 C C . PRO A 1 80 ? 4.294 -0.209 -13.938 1.00 97.44 80 PRO A C 1
ATOM 638 O O . PRO A 1 80 ? 4.319 -0.347 -15.161 1.00 97.44 80 PRO A O 1
ATOM 641 N N . GLY A 1 81 ? 3.373 -0.791 -13.174 1.00 95.81 81 GLY A N 1
ATOM 642 C CA . GLY A 1 81 ? 2.285 -1.598 -13.720 1.00 95.81 81 GLY A CA 1
ATOM 643 C C . GLY A 1 81 ? 2.607 -3.081 -13.943 1.00 95.81 81 GLY A C 1
ATOM 644 O O . GLY A 1 81 ? 1.698 -3.836 -14.280 1.00 95.81 81 GLY A O 1
ATOM 645 N N . THR A 1 82 ? 3.861 -3.507 -13.763 1.00 96.75 82 THR A N 1
ATOM 646 C CA . THR A 1 82 ? 4.296 -4.890 -14.055 1.00 96.75 82 THR A CA 1
ATOM 647 C C . THR A 1 82 ? 4.118 -5.854 -12.885 1.00 96.75 82 THR A C 1
ATOM 649 O O . THR A 1 82 ? 4.028 -7.064 -13.096 1.00 96.75 82 THR A O 1
ATOM 652 N N . SER A 1 83 ? 4.011 -5.334 -11.661 1.00 98.31 83 SER A N 1
ATOM 653 C CA . SER A 1 83 ? 3.681 -6.111 -10.470 1.00 98.31 83 SER A CA 1
ATOM 654 C C . SER A 1 83 ? 2.325 -5.685 -9.898 1.00 98.31 83 SER A C 1
ATOM 656 O O . SER A 1 83 ? 1.730 -4.682 -10.301 1.00 98.31 83 SER A O 1
ATOM 658 N N . THR A 1 84 ? 1.771 -6.484 -8.988 1.00 98.75 84 THR A N 1
ATOM 659 C CA . THR A 1 84 ? 0.467 -6.215 -8.361 1.00 98.75 84 THR A CA 1
ATOM 660 C C . THR A 1 84 ? 0.537 -6.472 -6.869 1.00 98.75 84 THR A C 1
ATOM 662 O O . THR A 1 84 ? 1.050 -7.507 -6.438 1.00 98.75 84 THR A O 1
ATOM 665 N N . VAL A 1 85 ? 0.001 -5.537 -6.091 1.00 98.88 85 VAL A N 1
ATOM 666 C CA . VAL A 1 85 ? -0.155 -5.651 -4.644 1.00 98.88 85 VAL A CA 1
ATOM 667 C C . VAL A 1 85 ? -1.634 -5.846 -4.345 1.00 98.88 85 VAL A C 1
ATOM 669 O O . VAL A 1 85 ? -2.470 -5.041 -4.751 1.00 98.88 85 VAL A O 1
ATOM 672 N N . GLU A 1 86 ? -1.946 -6.923 -3.637 1.00 98.88 86 GLU A N 1
ATOM 673 C CA . GLU A 1 86 ? -3.279 -7.251 -3.144 1.00 98.88 86 GLU A CA 1
ATOM 674 C C . GLU A 1 86 ? -3.256 -7.203 -1.620 1.00 98.88 86 GLU A C 1
ATOM 676 O O . GLU A 1 86 ? -2.421 -7.862 -0.999 1.00 98.88 86 GLU A O 1
ATOM 681 N N . ILE A 1 87 ? -4.164 -6.434 -1.024 1.00 98.88 87 ILE A N 1
ATOM 682 C CA . ILE A 1 87 ? -4.328 -6.338 0.424 1.00 98.88 87 ILE A CA 1
ATOM 683 C C . ILE A 1 87 ? -5.768 -6.702 0.773 1.00 98.88 87 ILE A C 1
ATOM 685 O O . ILE A 1 87 ? -6.701 -6.015 0.355 1.00 98.88 87 ILE A O 1
ATOM 689 N N . ASP A 1 88 ? -5.923 -7.767 1.552 1.00 98.88 88 ASP A N 1
ATOM 690 C CA . ASP A 1 88 ? -7.185 -8.219 2.133 1.00 98.88 88 ASP A CA 1
ATOM 691 C C . ASP A 1 88 ? -7.239 -7.844 3.615 1.00 98.88 88 ASP A C 1
ATOM 693 O O . ASP A 1 88 ? -6.257 -8.019 4.342 1.00 98.88 88 ASP A O 1
ATOM 697 N N . LEU A 1 89 ? -8.392 -7.343 4.053 1.00 98.88 89 LEU A N 1
ATOM 698 C CA . LEU A 1 89 ? -8.687 -6.969 5.431 1.00 98.88 89 LEU A CA 1
ATOM 699 C C . LEU A 1 89 ? -9.861 -7.809 5.934 1.00 98.88 89 LEU A C 1
ATOM 701 O O . LEU A 1 89 ? -10.979 -7.712 5.426 1.00 98.88 89 LEU A O 1
ATOM 705 N N . GLU A 1 90 ? -9.606 -8.611 6.958 1.00 98.62 90 GLU A N 1
ATOM 706 C CA . GLU A 1 90 ? -10.608 -9.439 7.623 1.00 98.62 90 GLU A CA 1
ATOM 707 C C . GLU A 1 90 ? -10.773 -8.959 9.072 1.00 98.62 90 GLU A C 1
ATOM 709 O O . GLU A 1 90 ? -9.768 -8.778 9.764 1.00 98.62 90 GLU A O 1
ATOM 714 N N . PRO A 1 91 ? -12.005 -8.740 9.568 1.00 98.06 91 PRO A N 1
ATOM 715 C CA . PRO A 1 91 ? -12.222 -8.488 10.988 1.00 98.06 91 PRO A CA 1
ATOM 716 C C . PRO A 1 91 ? -11.680 -9.641 11.844 1.00 98.06 91 PRO A C 1
ATOM 718 O O . PRO A 1 91 ? -11.981 -10.803 11.573 1.00 98.06 91 PRO A O 1
ATOM 721 N N . ASP A 1 92 ? -10.932 -9.315 12.897 1.00 96.56 92 ASP A N 1
ATOM 722 C CA . ASP A 1 92 ? -10.380 -10.282 13.854 1.00 96.56 92 ASP A CA 1
ATOM 723 C C . ASP A 1 92 ? -10.608 -9.772 15.285 1.00 96.56 92 ASP A C 1
ATOM 725 O O . ASP A 1 92 ? -9.836 -8.982 15.834 1.00 96.56 92 ASP A O 1
ATOM 729 N N . GLY A 1 93 ? -11.755 -10.135 15.868 1.00 94.50 93 GLY A N 1
ATOM 730 C CA . GLY A 1 93 ? -12.204 -9.601 17.154 1.00 94.50 93 GLY A CA 1
ATOM 731 C C . GLY A 1 93 ? -12.418 -8.082 17.108 1.00 94.50 93 GLY A C 1
ATOM 732 O O . GLY A 1 93 ? -13.316 -7.598 16.425 1.00 94.50 93 GLY A O 1
ATOM 733 N N . GLN A 1 94 ? -11.614 -7.334 17.871 1.00 92.00 94 GLN A N 1
ATOM 734 C CA . GLN A 1 94 ? -11.591 -5.859 17.843 1.00 92.00 94 GLN A CA 1
ATOM 735 C C . GLN A 1 94 ? -10.533 -5.291 16.877 1.00 92.00 94 GLN A C 1
ATOM 737 O O . GLN A 1 94 ? -10.411 -4.072 16.743 1.00 92.00 94 GLN A O 1
ATOM 742 N N . GLY A 1 95 ? -9.755 -6.164 16.238 1.00 97.62 95 GLY A N 1
ATOM 743 C CA . GLY A 1 95 ? -8.683 -5.824 15.316 1.00 97.62 95 GLY A CA 1
ATOM 744 C C . GLY A 1 95 ? -8.982 -6.227 13.874 1.00 97.62 95 GLY A C 1
ATOM 745 O 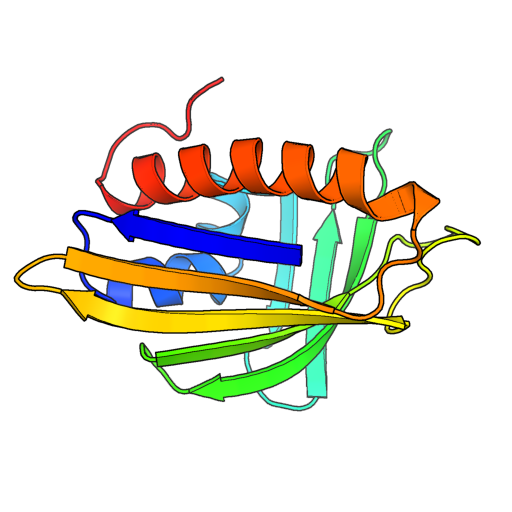O . GLY A 1 95 ? -10.121 -6.497 13.484 1.00 97.62 95 GLY A O 1
ATOM 746 N N . THR A 1 96 ? -7.919 -6.266 13.080 1.00 98.75 96 THR A N 1
ATOM 747 C CA . THR A 1 96 ? -7.941 -6.627 11.665 1.00 98.75 96 THR A CA 1
ATOM 748 C C . THR A 1 96 ? -6.808 -7.592 11.374 1.00 98.75 96 THR A C 1
ATOM 750 O O . THR A 1 96 ? -5.649 -7.304 11.677 1.00 98.75 96 THR A O 1
ATOM 753 N N . ARG A 1 97 ? -7.123 -8.702 10.714 1.00 98.75 97 ARG A N 1
ATOM 754 C CA . ARG A 1 97 ? -6.134 -9.532 10.038 1.00 98.75 97 ARG A CA 1
ATOM 755 C C . ARG A 1 97 ? -5.907 -8.963 8.641 1.00 98.75 97 ARG A C 1
ATOM 757 O O . ARG A 1 97 ? -6.816 -8.951 7.813 1.00 98.75 97 ARG A O 1
ATOM 764 N N . LEU A 1 98 ? -4.696 -8.474 8.389 1.00 98.81 98 LEU A N 1
ATOM 765 C CA . LEU A 1 98 ? -4.268 -7.975 7.086 1.00 98.81 98 LEU A CA 1
ATOM 766 C C . LEU A 1 98 ? -3.446 -9.053 6.386 1.00 98.81 98 LEU A C 1
ATOM 768 O O . LEU 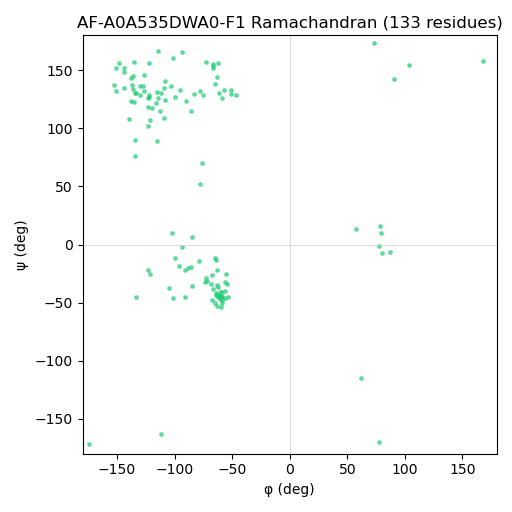A 1 98 ? -2.448 -9.535 6.929 1.00 98.81 98 LEU A O 1
ATOM 772 N N . ARG A 1 99 ? -3.829 -9.394 5.156 1.00 98.81 99 ARG A N 1
ATOM 773 C CA . ARG A 1 99 ? -3.055 -10.271 4.273 1.00 98.81 99 ARG A CA 1
ATOM 774 C C . ARG A 1 99 ? -2.603 -9.494 3.047 1.00 98.81 99 ARG A C 1
ATOM 776 O O . ARG A 1 99 ? -3.429 -8.973 2.308 1.00 98.81 99 ARG A O 1
ATOM 783 N N . LEU A 1 100 ? -1.294 -9.441 2.829 1.00 98.81 100 LEU A N 1
ATOM 784 C CA . LEU A 1 100 ? -0.663 -8.779 1.695 1.00 98.81 100 LEU A CA 1
ATOM 785 C C . LEU A 1 100 ? -0.035 -9.813 0.768 1.00 98.81 100 LEU A C 1
ATOM 787 O O . LEU A 1 100 ? 0.768 -10.634 1.206 1.00 98.81 100 LEU A O 1
ATOM 791 N N . VAL A 1 101 ? -0.326 -9.720 -0.527 1.00 98.75 101 VAL A N 1
ATOM 792 C CA . VAL A 1 101 ? 0.355 -10.480 -1.579 1.00 98.75 101 VAL A CA 1
ATOM 793 C C . VAL A 1 101 ? 0.945 -9.513 -2.594 1.00 98.75 101 VAL A C 1
ATOM 795 O O . VAL A 1 101 ? 0.228 -8.700 -3.166 1.00 98.75 101 VAL A O 1
ATOM 798 N N . HIS A 1 102 ? 2.243 -9.638 -2.870 1.00 98.56 102 HIS A N 1
ATOM 799 C CA . HIS A 1 102 ? 2.900 -8.935 -3.973 1.00 98.56 102 HIS A CA 1
ATOM 800 C C . HIS A 1 102 ? 3.270 -9.946 -5.069 1.00 98.56 102 HIS A C 1
ATOM 802 O O . HIS A 1 102 ? 4.156 -10.792 -4.878 1.00 98.56 102 HIS A O 1
ATOM 808 N N . ARG A 1 103 ? 2.561 -9.885 -6.202 1.00 97.94 103 ARG A N 1
ATOM 809 C CA . ARG A 1 103 ? 2.733 -10.747 -7.385 1.00 97.94 103 ARG A CA 1
ATOM 810 C C . ARG A 1 103 ? 3.498 -10.035 -8.497 1.00 97.94 103 ARG A C 1
ATOM 812 O O . ARG A 1 103 ? 3.524 -8.812 -8.537 1.00 97.94 103 ARG A O 1
ATOM 819 N N . GLY A 1 104 ? 4.063 -10.807 -9.425 1.00 96.69 104 GLY A N 1
ATOM 820 C CA . GLY A 1 104 ? 4.744 -10.273 -10.615 1.00 96.69 104 GLY A CA 1
ATOM 821 C C . GLY A 1 104 ? 6.165 -9.764 -10.361 1.00 96.69 104 GLY A C 1
ATOM 822 O O . GLY A 1 104 ? 6.754 -9.145 -11.236 1.00 96.69 104 GLY A O 1
ATOM 823 N N . LEU A 1 105 ? 6.729 -10.025 -9.178 1.00 96.25 105 LEU A N 1
ATOM 824 C CA . LEU A 1 105 ? 8.122 -9.699 -8.884 1.00 96.25 105 LEU A CA 1
ATOM 825 C C . LEU A 1 105 ? 9.065 -10.736 -9.517 1.00 96.25 105 LEU A C 1
ATOM 827 O O . LEU A 1 105 ? 8.844 -11.935 -9.314 1.00 96.25 105 LEU A O 1
ATOM 831 N N . PRO A 1 106 ? 10.133 -10.312 -10.218 1.00 95.81 106 PRO A N 1
ATOM 832 C CA . PRO A 1 106 ? 11.198 -11.217 -10.632 1.00 95.81 106 PRO A CA 1
ATOM 833 C C . PRO A 1 106 ? 11.963 -11.743 -9.409 1.00 95.81 106 PRO A C 1
ATOM 835 O O . PRO A 1 106 ? 12.011 -11.089 -8.365 1.00 95.81 106 PRO A O 1
ATOM 838 N N . GLU A 1 107 ? 12.599 -12.907 -9.545 1.00 93.38 107 GLU A N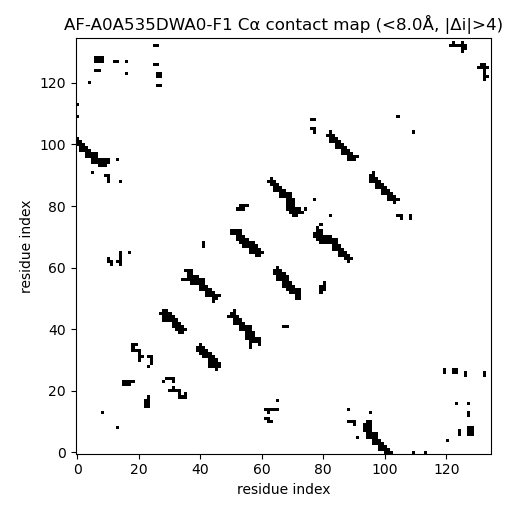 1
ATOM 839 C CA . GLU A 1 107 ? 13.275 -13.605 -8.439 1.00 93.38 107 GLU A CA 1
ATOM 840 C C . GLU A 1 107 ? 14.288 -12.713 -7.702 1.00 93.38 107 GLU A C 1
ATOM 842 O O . GLU A 1 107 ? 14.237 -12.597 -6.478 1.00 93.38 107 GLU A O 1
ATOM 847 N N . GLY A 1 108 ? 15.120 -11.975 -8.447 1.00 94.25 108 GLY A N 1
ATOM 848 C CA . GLY A 1 108 ? 16.118 -11.055 -7.885 1.00 94.25 108 GLY A CA 1
ATOM 849 C C . GLY A 1 108 ? 15.546 -9.853 -7.120 1.00 94.25 108 GLY A C 1
ATOM 850 O O . GLY A 1 108 ? 16.291 -9.162 -6.432 1.00 94.25 108 GLY A O 1
ATOM 851 N N . ALA A 1 109 ? 14.238 -9.594 -7.210 1.00 94.56 109 ALA A N 1
ATOM 852 C CA . ALA A 1 109 ? 13.568 -8.521 -6.479 1.00 94.56 109 ALA A CA 1
ATOM 853 C C . ALA A 1 109 ? 12.832 -9.016 -5.219 1.00 94.56 109 ALA A C 1
ATOM 855 O O . ALA A 1 109 ? 12.418 -8.197 -4.400 1.00 94.56 109 ALA A O 1
ATOM 856 N N . LEU A 1 110 ? 12.652 -10.329 -5.027 1.00 95.25 110 LEU A N 1
ATOM 857 C CA . LEU A 1 110 ? 11.829 -10.864 -3.934 1.00 95.25 110 LEU A CA 1
ATOM 858 C C . LEU A 1 110 ? 12.360 -10.491 -2.546 1.00 95.25 110 LEU A C 1
ATOM 860 O O . LEU A 1 110 ? 11.567 -10.096 -1.690 1.00 95.25 110 LEU A O 1
ATOM 864 N N . ALA A 1 111 ? 13.673 -10.597 -2.323 1.00 95.75 111 ALA A N 1
ATOM 865 C CA . ALA A 1 111 ? 14.285 -10.337 -1.019 1.00 95.75 111 ALA A CA 1
ATOM 866 C C . ALA A 1 111 ? 14.097 -8.875 -0.582 1.00 95.75 111 ALA A C 1
ATOM 868 O O . ALA A 1 111 ? 13.495 -8.618 0.458 1.00 95.75 111 ALA A O 1
ATOM 869 N N . SER A 1 112 ? 14.480 -7.917 -1.432 1.00 93.75 112 SER A N 1
ATOM 870 C CA . SER A 1 112 ? 14.364 -6.484 -1.125 1.00 93.75 112 SER A CA 1
ATOM 871 C C . SER A 1 112 ? 12.916 -6.028 -0.923 1.00 93.75 112 SER A C 1
ATOM 873 O O . SER A 1 112 ? 12.635 -5.208 -0.051 1.00 93.75 112 SER A O 1
ATOM 875 N N . HIS A 1 113 ? 11.964 -6.584 -1.679 1.00 95.69 113 HIS A N 1
ATOM 876 C CA . HIS A 1 113 ? 10.543 -6.281 -1.479 1.00 95.69 113 HIS A CA 1
ATOM 877 C C . HIS A 1 113 ? 9.992 -6.917 -0.204 1.00 95.69 113 HIS A C 1
ATOM 879 O O . HIS A 1 113 ? 9.093 -6.351 0.411 1.00 95.69 113 HIS A O 1
ATOM 885 N N . THR A 1 114 ? 10.513 -8.078 0.195 1.00 96.56 114 THR A N 1
ATOM 886 C CA . THR A 1 114 ? 10.142 -8.720 1.460 1.00 96.56 114 THR A CA 1
ATOM 887 C C . THR A 1 114 ? 10.584 -7.861 2.639 1.00 96.56 114 THR A C 1
ATOM 889 O O . THR A 1 114 ? 9.747 -7.527 3.473 1.00 96.56 114 THR A O 1
ATOM 892 N N . GLU A 1 115 ? 11.845 -7.428 2.651 1.00 96.19 115 GLU A N 1
ATOM 893 C CA . GLU A 1 115 ? 12.395 -6.535 3.679 1.00 96.19 115 GLU A CA 1
ATOM 894 C C . GLU A 1 115 ? 11.664 -5.188 3.721 1.00 96.19 115 GLU A C 1
ATOM 896 O O . GLU A 1 115 ? 11.273 -4.715 4.788 1.00 96.19 115 GLU A O 1
ATOM 901 N N . GLY A 1 116 ? 11.410 -4.589 2.552 1.00 95.69 116 GLY A N 1
ATOM 902 C CA . GLY A 1 116 ? 10.650 -3.345 2.457 1.00 95.69 116 GLY A CA 1
ATOM 903 C C . GLY A 1 116 ? 9.238 -3.483 3.031 1.00 95.69 116 GLY A C 1
ATOM 904 O O . GLY A 1 116 ? 8.792 -2.619 3.787 1.00 95.69 116 GLY A O 1
ATOM 905 N N . TRP A 1 117 ? 8.533 -4.574 2.718 1.00 97.56 117 TRP A N 1
ATOM 906 C CA . TRP A 1 117 ? 7.208 -4.819 3.288 1.00 97.56 117 TRP A CA 1
ATOM 907 C C . TRP A 1 117 ? 7.251 -5.085 4.789 1.00 97.56 117 TRP A C 1
ATOM 909 O O . TRP A 1 117 ? 6.384 -4.569 5.485 1.00 97.56 117 TRP A O 1
ATOM 919 N N . ASP A 1 118 ? 8.247 -5.806 5.303 1.00 97.44 118 ASP A N 1
ATOM 920 C CA . ASP A 1 118 ? 8.405 -6.004 6.750 1.00 97.44 118 ASP A CA 1
ATOM 921 C C . ASP A 1 118 ? 8.580 -4.671 7.484 1.00 97.44 118 ASP A C 1
ATOM 923 O O . ASP A 1 118 ? 7.893 -4.408 8.476 1.00 97.44 118 ASP A O 1
ATOM 927 N N . TYR A 1 119 ? 9.419 -3.783 6.943 1.00 96.25 119 TYR A N 1
ATOM 928 C CA . TYR A 1 119 ? 9.600 -2.437 7.479 1.00 96.25 119 TYR A CA 1
ATOM 929 C C . TYR A 1 119 ? 8.288 -1.639 7.475 1.00 96.25 119 TYR A C 1
ATOM 931 O O . TYR A 1 119 ? 7.850 -1.142 8.514 1.00 96.25 119 TYR A O 1
ATOM 939 N N . PHE A 1 120 ? 7.612 -1.534 6.328 1.00 97.06 120 PHE A N 1
ATOM 940 C CA . PHE A 1 120 ? 6.422 -0.687 6.219 1.00 97.06 120 PHE A CA 1
ATOM 941 C C . PHE A 1 120 ? 5.180 -1.266 6.909 1.00 97.06 120 PHE A C 1
ATOM 943 O O . PHE A 1 120 ? 4.379 -0.496 7.434 1.00 97.06 120 PHE A O 1
ATOM 950 N N . LEU A 1 121 ? 5.009 -2.590 6.964 1.00 98.38 121 LEU A N 1
ATOM 951 C CA . LEU A 1 121 ? 3.889 -3.215 7.678 1.00 98.38 121 LEU A CA 1
ATOM 952 C C . LEU A 1 121 ? 4.007 -3.038 9.198 1.00 98.38 121 LEU A C 1
ATOM 954 O O . LEU A 1 121 ? 2.993 -2.831 9.868 1.00 98.38 121 LEU A O 1
ATOM 958 N N . SER A 1 122 ? 5.229 -3.030 9.740 1.00 97.56 122 SER A N 1
ATOM 959 C CA . SER A 1 122 ? 5.469 -2.650 11.139 1.00 97.56 122 SER A CA 1
ATOM 960 C C . SER A 1 122 ? 5.015 -1.208 11.411 1.00 97.56 122 SER A C 1
ATOM 962 O O . SER A 1 122 ? 4.240 -0.952 12.338 1.00 97.56 122 SER A O 1
ATOM 964 N N . ARG A 1 123 ? 5.388 -0.267 10.532 1.00 98.06 123 ARG A N 1
ATOM 965 C CA . ARG A 1 123 ? 4.969 1.143 10.633 1.00 98.06 123 ARG A CA 1
ATOM 966 C C . ARG A 1 123 ? 3.456 1.321 10.504 1.00 98.06 123 ARG A C 1
ATOM 968 O O . ARG A 1 123 ? 2.867 2.059 11.289 1.00 98.06 123 ARG A O 1
ATOM 975 N N . LEU A 1 124 ? 2.823 0.627 9.554 1.00 98.44 124 LEU A N 1
ATOM 976 C CA . LEU A 1 124 ? 1.365 0.622 9.385 1.00 98.44 124 LEU A CA 1
ATOM 977 C C . LEU A 1 124 ? 0.666 0.174 10.671 1.00 98.44 124 LEU A C 1
ATOM 979 O O . LEU A 1 124 ? -0.273 0.830 11.113 1.00 98.44 124 LEU A O 1
ATOM 983 N N . THR A 1 125 ? 1.154 -0.910 11.281 1.00 98.25 125 THR A N 1
ATOM 984 C CA . THR A 1 125 ? 0.611 -1.455 12.534 1.00 98.25 125 THR A CA 1
ATOM 985 C C . THR A 1 125 ? 0.678 -0.417 13.648 1.00 98.25 125 THR A C 1
ATOM 987 O O . THR A 1 125 ? -0.323 -0.148 14.304 1.00 98.25 125 THR A O 1
ATOM 990 N N . ASN A 1 126 ? 1.831 0.234 13.819 1.00 97.81 126 ASN A N 1
ATOM 991 C CA . ASN A 1 126 ? 1.993 1.279 14.827 1.00 97.81 126 ASN A CA 1
ATOM 992 C C . ASN A 1 126 ? 1.011 2.437 14.634 1.00 97.81 126 ASN A C 1
ATOM 994 O O . ASN A 1 126 ? 0.302 2.795 15.572 1.00 97.81 126 ASN A O 1
ATOM 998 N N . VAL A 1 127 ? 0.927 2.982 13.418 1.00 97.88 127 VAL A N 1
ATOM 999 C CA . VAL A 1 127 ? 0.041 4.116 13.122 1.00 97.88 127 VAL A CA 1
ATOM 1000 C C . VAL A 1 127 ? -1.430 3.742 13.309 1.00 97.88 127 VAL A C 1
ATOM 1002 O O . VAL A 1 127 ? -2.197 4.526 13.873 1.00 97.88 127 VAL A O 1
ATOM 1005 N N . ALA A 1 128 ? -1.829 2.547 12.868 1.00 97.81 128 ALA A N 1
ATOM 1006 C CA . ALA A 1 128 ? -3.194 2.054 13.018 1.00 97.81 128 ALA A CA 1
ATOM 1007 C C . ALA A 1 128 ? -3.600 1.891 14.491 1.00 97.81 128 ALA A C 1
ATOM 1009 O O . ALA A 1 128 ? -4.744 2.172 14.843 1.00 97.81 128 ALA A O 1
ATOM 1010 N N . GLU A 1 129 ? -2.658 1.504 15.352 1.00 97.06 129 GLU A N 1
ATOM 1011 C CA . GLU A 1 129 ? -2.853 1.347 16.799 1.00 97.06 129 GLU A CA 1
ATOM 1012 C C . GLU A 1 129 ? -2.690 2.661 17.586 1.00 97.06 129 GLU A C 1
ATOM 1014 O O . GLU A 1 129 ? -2.717 2.662 18.816 1.00 97.06 129 GLU A O 1
ATOM 1019 N N . GLY A 1 130 ? -2.537 3.797 16.896 1.00 94.50 130 GLY A N 1
ATOM 1020 C CA . GLY A 1 130 ? -2.410 5.115 17.520 1.00 94.50 130 GLY A CA 1
ATOM 1021 C C . GLY A 1 130 ? -1.023 5.416 18.097 1.00 94.50 130 GLY A C 1
ATOM 1022 O O . GLY A 1 130 ? -0.891 6.348 18.888 1.00 94.50 130 GLY A O 1
ATOM 1023 N N . ARG A 1 131 ? 0.005 4.650 17.714 1.00 94.31 131 ARG A N 1
ATOM 1024 C CA . ARG A 1 131 ? 1.414 4.904 18.052 1.00 94.31 131 ARG A CA 1
ATOM 1025 C C . ARG A 1 131 ? 2.107 5.712 16.951 1.00 94.31 131 ARG A C 1
ATOM 1027 O O . ARG A 1 131 ? 1.625 5.796 15.820 1.00 94.31 131 ARG A O 1
ATOM 1034 N N . ASP A 1 132 ? 3.278 6.260 17.265 1.00 86.19 132 ASP A N 1
ATOM 1035 C CA . ASP A 1 132 ? 4.180 6.801 16.247 1.00 86.19 132 ASP A CA 1
ATOM 1036 C C . ASP A 1 132 ? 4.645 5.695 15.301 1.00 86.19 132 ASP A C 1
ATOM 1038 O O . ASP A 1 132 ? 4.890 4.566 15.725 1.00 86.19 132 ASP A O 1
ATOM 1042 N N . ALA A 1 133 ? 4.814 6.023 14.018 1.00 76.19 133 ALA A N 1
ATOM 1043 C CA . ALA A 1 133 ? 5.183 5.048 12.992 1.00 76.19 133 ALA A CA 1
ATOM 1044 C C . ALA A 1 133 ? 6.481 4.280 13.321 1.00 76.19 133 ALA A C 1
ATOM 1046 O O . ALA A 1 133 ? 6.628 3.140 12.889 1.00 76.19 133 ALA A O 1
ATOM 1047 N N . GLY A 1 134 ? 7.375 4.871 14.120 1.00 72.00 134 GLY A N 1
ATOM 1048 C CA . GLY A 1 134 ? 8.723 4.372 14.390 1.00 72.00 134 GLY A CA 1
ATOM 1049 C C . GLY A 1 134 ? 9.734 4.948 13.394 1.00 72.00 134 GLY A C 1
ATOM 1050 O O . GLY A 1 134 ? 9.397 5.163 12.225 1.00 72.00 134 GLY A O 1
ATOM 1051 N N . LEU A 1 135 ? 10.940 5.249 13.890 1.00 53.75 135 LEU A N 1
ATOM 1052 C CA . LEU A 1 135 ? 12.107 5.648 13.092 1.00 53.75 135 LEU A CA 1
ATOM 1053 C C . LEU A 1 135 ? 12.807 4.396 12.552 1.00 53.75 135 LEU A C 1
ATOM 1055 O O . LEU A 1 135 ? 13.146 3.533 13.391 1.00 53.75 135 LEU A O 1
#

pLDDT: mean 95.88, std 6.12, range [53.75, 98.88]

Foldseek 3Di:
DKDKDKALFALQLLLCCVAPQVNVCQQAAPGFDHDQDAQTWTKGHRDPVVAIKTWGWHDHDRSFKTKIFIAGDPDPQGHTRQKMKIWGWDDDPSITIIMIDIGRHDPVCVVVVVVVCVLRVCLSRQVSNVHRSDD

Nearest PDB structures (foldseek):
  3q63-assembly2_D  TM=8.519E-01  e=2.072E-09  Mesorhizobium japonicum MAFF 303099
  2m89-assembly1_B  TM=8.887E-01  e=8.850E-09  Colwellia psychrerythraea 34H
  6xle-assembly1_D  TM=7.558E-01  e=7.353E-08  Saccharomyces cerevisiae S288C
  6xlh-assembly1_C  TM=7.494E-01  e=1.514E-06  Saccharomyces cerevisiae S288C
  6xlb-assembly1_D1  TM=7.431E-01  e=1.928E-06  Saccharomyces cerevisiae S288C

Mean predicted aligned error: 2.79 Å